Protein AF-A0A1T4WRL4-F1 (afdb_monomer_lite)

Structure (mmCIF, N/CA/C/O backbone):
data_AF-A0A1T4WRL4-F1
#
_entry.id   AF-A0A1T4WRL4-F1
#
loop_
_atom_site.group_PDB
_atom_site.id
_atom_site.type_symbol
_atom_site.label_atom_id
_atom_site.label_alt_id
_atom_site.label_comp_id
_atom_site.label_asym_id
_atom_site.label_entity_id
_atom_site.label_seq_id
_atom_site.pdb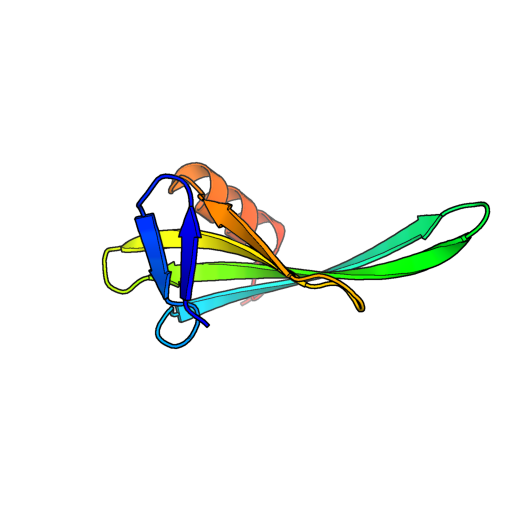x_PDB_ins_code
_atom_site.Cartn_x
_atom_site.Cartn_y
_atom_site.Cartn_z
_atom_site.occupancy
_atom_site.B_iso_or_equiv
_atom_site.auth_seq_id
_atom_site.auth_comp_id
_at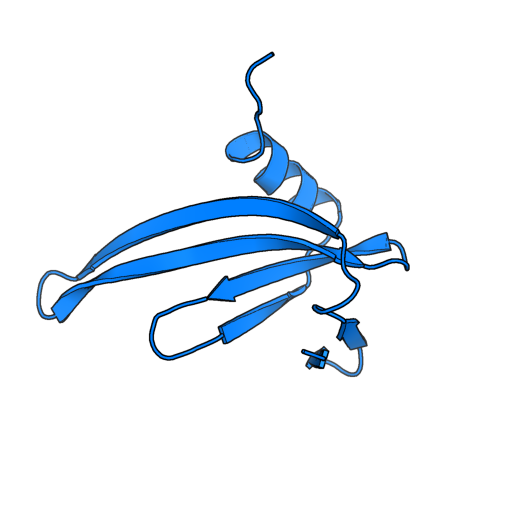om_site.auth_asym_id
_atom_site.auth_atom_id
_atom_site.pdbx_PDB_model_num
ATOM 1 N N . MET A 1 1 ? -12.498 -2.401 -5.573 1.00 65.56 1 MET A N 1
ATOM 2 C CA . MET A 1 1 ? -12.278 -3.830 -5.829 1.00 65.56 1 MET A CA 1
ATOM 3 C C . MET A 1 1 ? -12.131 -4.513 -4.473 1.00 65.56 1 MET A C 1
ATOM 5 O O . MET A 1 1 ? -11.661 -3.888 -3.531 1.00 65.56 1 MET A O 1
ATOM 9 N N . LYS A 1 2 ? -12.534 -5.778 -4.321 1.00 68.00 2 LYS A N 1
ATOM 10 C CA . LYS A 1 2 ? -12.303 -6.525 -3.071 1.00 68.00 2 LYS A CA 1
ATOM 11 C C . LYS A 1 2 ? -11.222 -7.565 -3.306 1.00 68.00 2 LYS A C 1
ATOM 13 O O . LYS A 1 2 ? -11.459 -8.531 -4.026 1.00 68.00 2 LYS A O 1
ATOM 18 N N . ALA A 1 3 ? -10.046 -7.367 -2.722 1.00 70.00 3 ALA A N 1
ATOM 19 C CA . ALA A 1 3 ? -8.976 -8.357 -2.757 1.00 70.00 3 ALA A CA 1
ATOM 20 C C . ALA A 1 3 ? -9.087 -9.248 -1.517 1.00 70.00 3 ALA A C 1
ATOM 22 O O . ALA A 1 3 ? -9.178 -8.743 -0.401 1.00 70.00 3 ALA A O 1
ATOM 23 N N . THR A 1 4 ? -9.102 -10.570 -1.696 1.00 75.56 4 THR A N 1
ATOM 24 C CA . THR A 1 4 ? -9.094 -11.509 -0.565 1.00 75.56 4 THR A CA 1
ATOM 25 C C . THR A 1 4 ? -7.728 -12.162 -0.475 1.00 75.56 4 THR A C 1
ATOM 27 O O . THR A 1 4 ? -7.338 -12.890 -1.384 1.00 75.56 4 THR A O 1
ATOM 30 N N . LEU A 1 5 ? -7.012 -11.929 0.622 1.00 72.12 5 LEU A N 1
ATOM 31 C CA . LEU A 1 5 ? -5.719 -12.554 0.884 1.00 72.12 5 LEU A CA 1
ATOM 32 C C . LEU A 1 5 ? -5.760 -13.254 2.241 1.00 72.12 5 LEU A C 1
ATOM 34 O O . LEU A 1 5 ? -6.113 -12.640 3.244 1.00 72.12 5 LEU A O 1
ATOM 38 N N . ASN A 1 6 ? -5.430 -14.548 2.277 1.00 71.75 6 ASN A N 1
ATOM 39 C CA . ASN A 1 6 ? -5.476 -15.375 3.493 1.00 71.75 6 ASN A CA 1
ATOM 40 C C . ASN A 1 6 ? -6.820 -15.289 4.255 1.00 71.75 6 ASN A C 1
ATOM 42 O O . ASN A 1 6 ? -6.851 -15.298 5.482 1.00 71.75 6 ASN A O 1
ATOM 46 N N . GLY A 1 7 ? -7.937 -15.168 3.527 1.00 70.88 7 GLY A N 1
ATOM 47 C CA . GLY A 1 7 ? -9.281 -15.037 4.107 1.00 70.88 7 GLY A CA 1
ATOM 48 C C . GLY A 1 7 ? -9.622 -13.645 4.657 1.00 70.88 7 GLY A C 1
ATOM 49 O O . GLY A 1 7 ? -10.716 -13.453 5.181 1.00 70.88 7 GLY A O 1
ATOM 50 N N . ILE A 1 8 ? -8.722 -12.667 4.523 1.00 71.56 8 ILE A N 1
ATOM 51 C CA . ILE A 1 8 ? -8.958 -11.266 4.882 1.00 71.56 8 ILE A CA 1
ATOM 52 C C . ILE A 1 8 ? -9.371 -10.500 3.628 1.00 71.56 8 ILE A C 1
ATOM 54 O O . ILE A 1 8 ? -8.681 -10.548 2.611 1.00 71.56 8 ILE A O 1
ATOM 58 N N . VAL A 1 9 ? -10.494 -9.786 3.715 1.00 78.00 9 VAL A N 1
ATOM 59 C CA . VAL A 1 9 ? -10.991 -8.924 2.639 1.00 78.00 9 VAL A CA 1
ATOM 60 C C . VAL A 1 9 ? -10.400 -7.526 2.796 1.00 78.00 9 VAL A C 1
ATOM 62 O O . VAL A 1 9 ? -10.607 -6.867 3.813 1.00 78.00 9 VAL A O 1
ATOM 65 N N . TYR A 1 10 ? -9.693 -7.074 1.768 1.00 75.00 10 TYR A N 1
ATOM 66 C CA . TYR A 1 10 ? -9.226 -5.707 1.601 1.00 75.00 10 TYR A CA 1
ATOM 67 C C . TYR A 1 10 ? -10.158 -5.007 0.616 1.00 75.00 10 TYR A C 1
ATOM 69 O O . TYR A 1 10 ? -10.191 -5.335 -0.573 1.00 75.00 10 TYR A O 1
ATOM 77 N N . ASP A 1 11 ? -10.972 -4.097 1.141 1.00 78.94 11 ASP A N 1
ATOM 78 C CA . ASP A 1 11 ? -11.958 -3.350 0.371 1.00 78.94 11 ASP A CA 1
ATOM 79 C C . ASP A 1 11 ? -11.300 -2.084 -0.186 1.00 78.94 11 ASP A C 1
ATOM 81 O O . ASP A 1 11 ? -11.237 -1.049 0.472 1.00 78.94 11 ASP A O 1
ATOM 85 N N . THR A 1 12 ? -10.772 -2.170 -1.408 1.00 73.50 12 THR A N 1
ATOM 86 C CA . THR A 1 12 ? -10.087 -1.038 -2.042 1.00 73.50 12 THR A CA 1
ATOM 87 C C . THR A 1 12 ? -11.045 0.053 -2.526 1.00 73.50 12 THR A C 1
ATOM 89 O O . THR A 1 12 ? -10.575 1.109 -2.932 1.00 73.50 12 THR A O 1
ATOM 92 N N . ASP A 1 13 ? -12.368 -0.172 -2.486 1.00 77.38 13 ASP A N 1
ATOM 93 C CA . ASP A 1 13 ? -13.364 0.847 -2.859 1.00 77.38 13 ASP A CA 1
ATOM 94 C C . ASP A 1 13 ? -13.627 1.832 -1.717 1.00 77.38 13 ASP A C 1
ATOM 96 O O . ASP A 1 13 ? -13.925 3.001 -1.955 1.00 77.38 13 ASP A O 1
ATOM 100 N N . THR A 1 14 ? -13.545 1.350 -0.476 1.00 82.56 14 THR A N 1
ATOM 101 C CA . THR A 1 14 ? -13.885 2.125 0.728 1.00 82.56 14 THR A CA 1
ATOM 102 C C . THR A 1 14 ? -12.672 2.504 1.573 1.00 82.56 14 THR A C 1
ATOM 104 O O . THR A 1 14 ? -12.792 3.350 2.461 1.00 82.56 14 THR A O 1
ATOM 107 N N . ALA A 1 15 ? -11.506 1.909 1.308 1.00 87.81 15 ALA A N 1
ATOM 108 C CA . ALA A 1 15 ? -10.275 2.222 2.018 1.00 87.81 15 ALA A CA 1
ATOM 109 C C . ALA A 1 15 ? -9.797 3.659 1.763 1.00 87.81 15 ALA A C 1
ATOM 111 O O . ALA A 1 15 ? -9.795 4.159 0.637 1.00 87.81 15 ALA A O 1
ATOM 112 N N . GLU A 1 16 ? -9.308 4.305 2.818 1.00 90.38 16 GLU A N 1
ATOM 113 C CA . GLU A 1 16 ? -8.674 5.613 2.729 1.00 90.38 16 GLU A CA 1
ATOM 114 C C . GLU A 1 16 ? -7.286 5.470 2.101 1.00 90.38 16 GLU A C 1
ATOM 116 O O . GLU A 1 16 ? -6.441 4.727 2.607 1.00 90.38 16 GLU A O 1
ATOM 121 N N . ARG A 1 17 ? -7.034 6.198 1.010 1.00 89.75 17 ARG A N 1
ATOM 122 C CA . ARG A 1 17 ? -5.711 6.271 0.382 1.00 89.75 17 ARG A CA 1
ATOM 123 C C . ARG A 1 17 ? -4.847 7.300 1.102 1.00 89.75 17 ARG A C 1
ATOM 125 O O . ARG A 1 17 ? -5.188 8.479 1.131 1.00 89.75 17 ARG A O 1
ATOM 132 N N . LEU A 1 18 ? -3.721 6.860 1.656 1.00 90.56 18 LEU A N 1
ATOM 133 C CA . LEU A 1 18 ? -2.861 7.686 2.506 1.00 90.56 18 LEU A CA 1
ATOM 134 C C . LEU A 1 18 ? -1.661 8.279 1.761 1.00 90.56 18 LEU A C 1
ATOM 136 O O . LEU A 1 18 ? -1.272 9.415 2.028 1.00 90.56 18 LEU A O 1
ATOM 140 N N . ALA A 1 19 ? -1.060 7.524 0.841 1.00 89.19 19 ALA A N 1
ATOM 141 C CA . ALA A 1 19 ? 0.077 7.978 0.044 1.00 89.19 19 ALA A CA 1
ATOM 142 C C . ALA A 1 19 ? 0.188 7.195 -1.263 1.00 89.19 19 ALA A C 1
ATOM 144 O O . ALA A 1 19 ? -0.173 6.020 -1.299 1.00 89.19 19 ALA A O 1
ATOM 145 N N . ASP A 1 20 ? 0.761 7.840 -2.281 1.00 90.75 20 ASP A N 1
ATOM 146 C CA . ASP A 1 20 ? 1.051 7.256 -3.589 1.00 90.75 20 ASP A CA 1
ATOM 147 C C . ASP A 1 20 ? 2.508 7.515 -3.969 1.00 90.75 20 ASP A C 1
ATOM 149 O O . ASP A 1 20 ? 3.032 8.615 -3.768 1.00 90.75 20 ASP A O 1
ATOM 153 N N . VAL A 1 21 ? 3.150 6.512 -4.559 1.00 88.00 21 VAL A N 1
ATOM 154 C CA . VAL A 1 21 ? 4.519 6.596 -5.061 1.00 88.00 21 VAL A CA 1
ATOM 155 C C . VAL A 1 21 ? 4.590 5.956 -6.427 1.00 88.00 21 VAL A C 1
ATOM 157 O O . VAL A 1 21 ? 4.315 4.770 -6.592 1.00 88.00 21 VAL A O 1
ATOM 160 N N . THR A 1 22 ? 5.013 6.739 -7.409 1.00 89.88 22 THR A N 1
ATOM 161 C CA . THR A 1 22 ? 5.314 6.225 -8.740 1.00 89.88 22 THR A CA 1
ATOM 162 C C . THR A 1 22 ? 6.774 5.809 -8.797 1.00 89.88 22 THR A C 1
ATOM 164 O O . THR A 1 22 ? 7.673 6.612 -8.538 1.00 89.88 22 THR A O 1
ATOM 167 N N . HIS A 1 23 ? 7.012 4.562 -9.17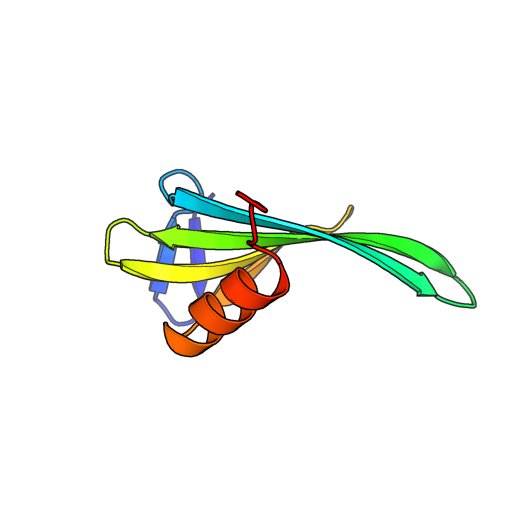3 1.00 86.19 23 HIS A N 1
ATOM 168 C CA . HIS A 1 23 ? 8.334 4.015 -9.418 1.00 86.19 23 HIS A CA 1
ATOM 169 C C . HIS A 1 23 ? 8.530 3.763 -10.907 1.00 86.19 23 HIS A C 1
ATOM 171 O O . HIS A 1 23 ? 7.613 3.336 -11.607 1.00 86.19 23 HIS A O 1
ATOM 177 N N . ILE A 1 24 ? 9.752 4.010 -11.371 1.00 86.31 24 ILE A N 1
ATOM 178 C CA . ILE A 1 24 ? 10.207 3.640 -12.707 1.00 86.31 24 ILE A CA 1
ATOM 179 C C . ILE A 1 24 ? 11.353 2.654 -12.506 1.00 86.31 24 ILE A C 1
ATOM 181 O O . ILE A 1 24 ? 12.371 2.995 -11.903 1.00 86.31 24 ILE A O 1
ATOM 185 N N . LEU A 1 25 ? 11.152 1.422 -12.960 1.00 81.62 25 LEU A N 1
ATOM 186 C CA . LEU A 1 25 ? 12.155 0.371 -12.959 1.00 81.62 25 LEU A CA 1
ATOM 187 C C . LEU A 1 25 ? 12.718 0.251 -14.370 1.00 81.62 25 LEU A C 1
ATOM 189 O O . LEU A 1 25 ? 12.016 -0.175 -15.284 1.00 81.62 25 LEU A O 1
ATOM 193 N N . ASP A 1 26 ? 13.977 0.637 -14.541 1.00 81.50 26 ASP A N 1
ATOM 194 C CA . ASP A 1 26 ? 14.660 0.502 -15.822 1.00 81.50 26 ASP A CA 1
ATOM 195 C C . ASP A 1 26 ? 15.167 -0.938 -15.970 1.00 81.50 26 ASP A C 1
ATOM 197 O O . ASP A 1 26 ? 16.109 -1.360 -15.292 1.00 81.50 26 ASP A O 1
ATOM 201 N N . LEU A 1 27 ? 14.484 -1.735 -16.793 1.00 77.62 27 LEU A N 1
ATOM 202 C CA . LEU A 1 27 ? 14.891 -3.103 -17.082 1.00 77.62 27 LEU A CA 1
ATOM 203 C C . LEU A 1 27 ? 15.784 -3.057 -18.318 1.00 77.62 27 LEU A C 1
ATOM 205 O O . LEU A 1 27 ? 15.294 -2.878 -19.429 1.00 77.62 27 LEU A O 1
ATOM 209 N N . PHE A 1 28 ? 17.093 -3.241 -18.118 1.00 69.75 28 PHE A N 1
ATOM 210 C CA . PHE A 1 28 ? 18.150 -3.113 -19.135 1.00 69.75 28 PHE A CA 1
ATOM 211 C C . PHE A 1 28 ? 17.859 -3.753 -20.513 1.00 69.75 28 PHE A C 1
ATOM 213 O O . PHE A 1 28 ? 18.469 -3.341 -21.496 1.00 69.75 28 PHE A O 1
ATOM 220 N N . ALA A 1 29 ? 16.968 -4.750 -20.597 1.00 72.44 29 ALA A N 1
ATOM 221 C CA . ALA A 1 29 ? 16.592 -5.434 -21.838 1.00 72.44 29 ALA A CA 1
ATOM 222 C C . ALA A 1 29 ? 15.127 -5.227 -22.288 1.00 72.44 29 ALA A C 1
ATOM 224 O O . ALA A 1 29 ? 14.853 -5.361 -23.477 1.00 72.44 29 ALA A O 1
ATOM 225 N N . ASP A 1 30 ? 14.208 -4.870 -21.382 1.00 72.25 30 ASP A N 1
ATOM 226 C CA . ASP A 1 30 ? 12.753 -4.840 -21.640 1.00 72.25 30 ASP A CA 1
ATOM 227 C C . ASP A 1 30 ? 12.154 -3.420 -21.604 1.00 72.25 30 ASP A C 1
ATOM 229 O O . ASP A 1 30 ? 10.941 -3.241 -21.732 1.00 72.25 30 ASP A O 1
ATOM 233 N N . GLY A 1 31 ? 13.001 -2.402 -21.436 1.00 73.94 31 GLY A N 1
ATOM 234 C CA . GLY A 1 31 ? 12.594 -1.007 -21.307 1.00 73.94 31 GLY A CA 1
ATOM 235 C C . GLY A 1 31 ? 12.138 -0.636 -19.893 1.00 73.94 31 GLY A C 1
ATOM 236 O O . GLY A 1 31 ? 12.076 -1.459 -18.977 1.00 73.94 31 GLY A O 1
ATOM 237 N N . ALA A 1 32 ? 11.834 0.645 -19.700 1.00 80.88 32 ALA A N 1
ATOM 238 C CA . ALA A 1 32 ? 11.392 1.152 -18.410 1.00 80.88 32 ALA A CA 1
ATOM 239 C C . ALA A 1 32 ? 9.952 0.707 -18.111 1.00 80.88 32 ALA A C 1
ATOM 241 O O . ALA A 1 32 ? 9.032 0.993 -18.879 1.00 80.88 32 ALA A O 1
ATOM 242 N N . ARG A 1 33 ? 9.741 0.051 -16.966 1.00 82.94 33 ARG A N 1
ATOM 243 C CA . ARG A 1 33 ? 8.406 -0.253 -16.439 1.00 82.94 33 ARG A CA 1
ATOM 244 C C . ARG A 1 33 ? 8.035 0.732 -15.348 1.00 82.94 33 ARG A C 1
ATOM 246 O O . ARG A 1 33 ? 8.790 0.932 -14.398 1.00 82.94 33 ARG A O 1
ATOM 253 N N . GLN A 1 34 ? 6.849 1.311 -15.465 1.00 87.06 34 GLN A N 1
ATOM 254 C CA . GLN A 1 34 ? 6.280 2.151 -14.424 1.00 87.06 34 GLN A CA 1
ATOM 255 C C . GLN A 1 34 ? 5.305 1.335 -13.580 1.00 87.06 34 GLN A C 1
ATOM 257 O O . GLN A 1 34 ? 4.479 0.597 -14.113 1.00 87.06 34 GLN A O 1
ATOM 262 N N 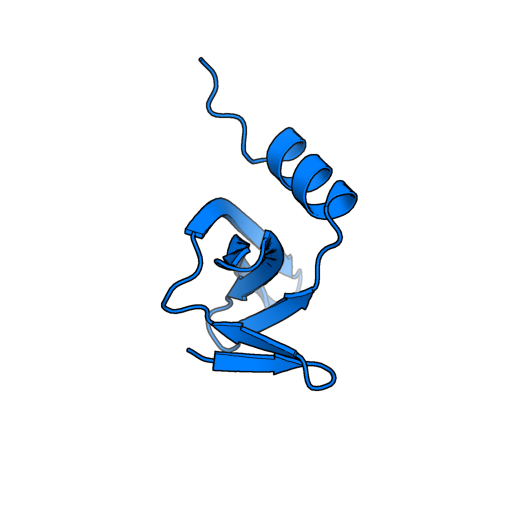. TYR A 1 35 ? 5.383 1.500 -12.265 1.00 88.62 35 TYR A N 1
ATOM 263 C CA . TYR A 1 35 ? 4.382 0.974 -11.348 1.00 88.62 35 TYR A CA 1
ATOM 264 C C . TYR A 1 35 ? 4.083 1.984 -10.245 1.00 88.62 35 TYR A C 1
ATOM 266 O O . TYR A 1 35 ? 4.933 2.797 -9.874 1.00 88.62 35 TYR A O 1
ATOM 274 N N . VAL A 1 36 ? 2.859 1.954 -9.735 1.00 90.31 36 VAL A N 1
ATOM 275 C CA . VAL A 1 36 ? 2.386 2.823 -8.658 1.00 90.31 36 VAL A CA 1
ATOM 276 C C . VAL A 1 36 ? 2.197 1.982 -7.410 1.00 90.31 36 VAL A C 1
ATOM 278 O O . VAL A 1 36 ? 1.593 0.915 -7.451 1.00 90.31 36 VAL A O 1
ATOM 281 N N . GLN A 1 37 ? 2.735 2.456 -6.297 1.00 91.50 37 GLN A N 1
ATOM 282 C CA . GLN A 1 37 ? 2.514 1.885 -4.982 1.00 91.50 37 GLN A CA 1
ATOM 283 C C . GLN A 1 37 ? 1.686 2.848 -4.146 1.00 91.50 37 GLN A C 1
ATOM 285 O O . GLN A 1 37 ? 2.071 4.000 -3.955 1.00 91.50 37 GLN A O 1
ATOM 290 N N . SER A 1 38 ? 0.571 2.358 -3.624 1.00 91.31 38 SER A N 1
ATOM 291 C CA . SER A 1 38 ? -0.375 3.151 -2.851 1.00 91.31 38 SER A CA 1
ATOM 292 C C . SER A 1 38 ? -0.625 2.496 -1.501 1.00 91.31 38 SER A C 1
ATOM 294 O O . SER A 1 38 ? -0.985 1.320 -1.429 1.00 91.31 38 SER A O 1
ATOM 296 N N . VAL A 1 39 ? -0.437 3.248 -0.418 1.00 92.19 39 VAL A N 1
ATOM 297 C CA . VAL A 1 39 ? -0.756 2.785 0.938 1.00 92.19 39 VAL A CA 1
ATOM 298 C C . VAL A 1 39 ? -2.186 3.166 1.267 1.00 92.19 39 VAL A C 1
ATOM 300 O O . VAL A 1 39 ? -2.570 4.331 1.149 1.00 92.19 39 VAL A O 1
ATOM 303 N N . TYR A 1 40 ? -2.946 2.186 1.734 1.00 91.69 40 TYR A N 1
ATOM 304 C CA . TYR A 1 40 ? -4.337 2.340 2.120 1.00 91.69 40 TYR A CA 1
ATOM 305 C C . TYR A 1 40 ? -4.571 1.921 3.566 1.00 91.69 40 TYR A C 1
ATOM 307 O O . TYR A 1 40 ? -3.853 1.081 4.119 1.00 91.69 40 TYR A O 1
ATOM 315 N N . LYS A 1 41 ? -5.632 2.474 4.152 1.00 91.00 41 LYS A N 1
ATOM 316 C CA . LYS A 1 41 ? -6.176 2.089 5.450 1.00 91.00 41 LYS A CA 1
ATOM 317 C C . LYS A 1 41 ? -7.656 1.747 5.317 1.00 91.00 41 LYS A C 1
ATOM 319 O O . LYS A 1 41 ? -8.468 2.586 4.937 1.00 91.00 41 LYS A O 1
ATOM 324 N N . ASN A 1 42 ? -8.013 0.514 5.653 1.00 88.50 42 ASN A N 1
ATOM 325 C CA . ASN A 1 42 ? -9.406 0.086 5.729 1.00 88.50 42 ASN A CA 1
ATOM 326 C C . ASN A 1 42 ? -10.122 0.733 6.921 1.00 88.50 42 ASN A C 1
ATOM 328 O O . ASN A 1 42 ? -9.500 1.119 7.914 1.00 88.50 42 ASN A O 1
ATOM 332 N N . CYS A 1 43 ? -11.455 0.756 6.873 1.00 85.62 43 CYS A N 1
ATOM 333 C CA . CYS A 1 43 ? -12.289 1.253 7.973 1.00 85.62 43 CYS A CA 1
ATOM 334 C C . CYS A 1 43 ? -12.080 0.493 9.294 1.00 85.62 43 CYS A C 1
ATOM 336 O O . CYS A 1 43 ? -12.300 1.049 10.365 1.00 85.62 43 CYS A O 1
ATOM 338 N N . ASP A 1 44 ? -11.641 -0.766 9.233 1.00 86.75 44 ASP A N 1
ATOM 339 C CA . ASP A 1 44 ? -11.318 -1.579 10.409 1.00 86.75 44 ASP A CA 1
ATOM 340 C C . ASP A 1 44 ? -9.909 -1.316 10.977 1.00 86.75 44 ASP A C 1
ATOM 342 O O . ASP A 1 44 ? -9.481 -1.976 11.923 1.00 86.75 44 ASP A O 1
ATOM 346 N N . GLY A 1 45 ? -9.187 -0.347 10.409 1.00 86.88 45 GLY A N 1
ATOM 347 C CA . GLY A 1 45 ? -7.869 0.088 10.856 1.00 86.88 45 GLY A CA 1
ATOM 348 C C . GLY A 1 45 ? -6.699 -0.709 10.282 1.00 86.88 45 GLY A C 1
ATOM 349 O O . GLY A 1 45 ? -5.554 -0.357 10.571 1.00 86.88 45 GLY A O 1
ATOM 350 N N . ARG A 1 46 ? -6.942 -1.747 9.471 1.00 89.69 46 ARG A N 1
ATOM 351 C CA . ARG A 1 46 ? -5.870 -2.506 8.811 1.00 89.69 46 ARG A CA 1
ATOM 352 C C . ARG A 1 46 ? -5.274 -1.729 7.644 1.00 89.69 46 ARG A C 1
ATOM 354 O O . ARG A 1 46 ? -5.992 -1.073 6.892 1.00 89.69 46 ARG A O 1
ATOM 361 N N . TYR A 1 47 ? -3.964 -1.866 7.471 1.00 91.44 47 TYR A N 1
ATOM 362 C CA . TYR A 1 47 ? -3.233 -1.264 6.364 1.00 91.44 47 TYR A CA 1
ATOM 363 C C . TYR A 1 47 ? -2.935 -2.292 5.277 1.00 91.44 47 TYR A C 1
ATOM 365 O O . TYR A 1 47 ? -2.755 -3.485 5.547 1.00 91.44 47 TYR A O 1
ATOM 373 N N . PHE A 1 48 ? -2.855 -1.819 4.041 1.00 92.06 48 PHE A N 1
ATOM 374 C CA . PHE A 1 48 ? -2.356 -2.606 2.924 1.00 92.06 48 PHE A CA 1
ATOM 375 C C . PHE A 1 48 ? -1.665 -1.713 1.897 1.00 92.06 48 PHE A C 1
ATOM 377 O O . PHE A 1 48 ? -1.959 -0.523 1.775 1.00 92.06 48 PHE A O 1
ATOM 384 N N . LEU A 1 49 ? -0.739 -2.313 1.161 1.00 91.25 49 LEU A N 1
ATOM 385 C CA . LEU A 1 49 ? -0.112 -1.744 -0.015 1.00 91.25 49 LEU A CA 1
ATOM 386 C C . LEU A 1 49 ? -0.829 -2.286 -1.245 1.00 91.25 49 LEU A C 1
ATOM 388 O O . LEU A 1 49 ? -0.982 -3.500 -1.385 1.00 91.25 49 LEU A O 1
ATOM 392 N N . ARG A 1 50 ? -1.225 -1.400 -2.148 1.00 90.69 50 ARG A N 1
ATOM 393 C CA . ARG A 1 50 ? -1.634 -1.763 -3.500 1.00 90.69 50 ARG A CA 1
ATOM 394 C C . ARG A 1 50 ? -0.496 -1.437 -4.457 1.00 90.69 50 ARG A C 1
ATOM 396 O O . ARG A 1 50 ? 0.084 -0.357 -4.357 1.00 90.69 50 ARG A O 1
ATOM 403 N N . VAL A 1 51 ? -0.156 -2.365 -5.341 1.00 90.12 51 VAL A N 1
ATOM 404 C CA . VAL A 1 51 ? 0.884 -2.197 -6.359 1.00 90.12 51 VAL A CA 1
ATOM 405 C C . VAL A 1 51 ? 0.238 -2.372 -7.723 1.00 90.12 51 VAL A C 1
ATOM 407 O O . VAL A 1 51 ? -0.146 -3.480 -8.084 1.00 90.12 51 VAL A O 1
ATOM 410 N N . GLU A 1 52 ? 0.131 -1.278 -8.465 1.00 90.00 52 GLU A N 1
ATOM 411 C CA . GLU A 1 52 ? -0.509 -1.226 -9.777 1.00 90.00 52 GLU A CA 1
ATOM 412 C C . GLU A 1 52 ? 0.559 -1.081 -10.862 1.00 90.00 52 GLU A C 1
ATOM 414 O O . GLU A 1 52 ? 1.395 -0.175 -10.831 1.00 90.00 52 GLU A O 1
ATOM 419 N N . THR A 1 53 ? 0.530 -1.983 -11.831 1.00 85.38 53 THR A N 1
ATOM 420 C CA . THR A 1 53 ? 1.313 -1.924 -13.070 1.00 85.38 53 THR A CA 1
ATOM 421 C C . THR A 1 53 ? 0.354 -1.752 -14.254 1.00 85.38 53 THR A C 1
ATOM 423 O O . THR A 1 53 ? -0.860 -1.698 -14.069 1.00 85.38 53 THR A O 1
AT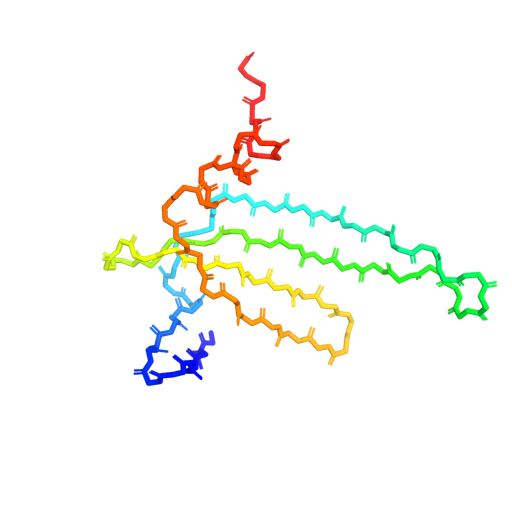OM 426 N N . SER A 1 54 ? 0.871 -1.660 -15.479 1.00 81.75 54 SER A N 1
ATOM 427 C CA . SER A 1 54 ? 0.037 -1.647 -16.691 1.00 81.75 54 SER A CA 1
ATOM 428 C C . SER A 1 54 ? -0.803 -2.914 -16.871 1.00 81.75 54 SER A C 1
ATOM 430 O O . SER A 1 54 ? -1.871 -2.847 -17.476 1.00 81.75 54 SER A O 1
ATOM 432 N N . ASP A 1 55 ? -0.319 -4.043 -16.356 1.00 81.88 55 ASP A N 1
ATOM 433 C CA . ASP A 1 55 ? -0.837 -5.373 -16.687 1.00 81.88 55 ASP A CA 1
ATOM 434 C C . ASP A 1 55 ? -1.420 -6.106 -15.468 1.00 81.88 55 ASP A C 1
ATOM 436 O O . ASP A 1 55 ? -2.290 -6.958 -15.622 1.00 81.88 55 ASP A O 1
ATOM 440 N N . ASP A 1 56 ? -0.984 -5.737 -14.262 1.00 82.81 56 ASP A N 1
ATOM 441 C CA . ASP A 1 56 ? -1.329 -6.404 -13.006 1.00 82.81 56 ASP A CA 1
ATOM 442 C C . ASP A 1 56 ? -1.617 -5.424 -11.858 1.00 82.81 56 ASP A C 1
ATOM 444 O O . ASP A 1 56 ? -1.056 -4.325 -11.792 1.00 82.81 56 ASP A O 1
ATOM 448 N N . ASP A 1 57 ? -2.409 -5.893 -10.892 1.00 85.81 57 ASP A N 1
ATOM 449 C CA . ASP A 1 57 ? -2.739 -5.214 -9.637 1.00 85.81 57 ASP A CA 1
ATOM 450 C C . ASP A 1 57 ? -2.595 -6.188 -8.456 1.00 85.81 57 ASP A C 1
ATOM 452 O O . ASP A 1 57 ? -3.223 -7.250 -8.423 1.00 85.81 57 ASP A O 1
ATOM 456 N N . TYR A 1 58 ? -1.760 -5.825 -7.482 1.00 85.44 58 TYR A N 1
ATOM 457 C CA . TYR A 1 58 ? -1.429 -6.658 -6.329 1.00 85.44 58 TYR A CA 1
ATOM 458 C C . TYR A 1 58 ? -1.773 -5.963 -5.015 1.00 85.44 58 TYR A C 1
ATOM 460 O O . TYR A 1 58 ? -1.511 -4.776 -4.837 1.00 85.44 58 TYR A O 1
ATOM 468 N N . VAL A 1 59 ? -2.269 -6.735 -4.044 1.00 89.00 59 VAL A N 1
ATOM 469 C CA . VAL A 1 59 ? -2.519 -6.267 -2.674 1.00 89.00 59 VAL A CA 1
ATOM 470 C C . VAL A 1 59 ? -1.638 -7.027 -1.690 1.00 89.00 59 VAL A C 1
ATOM 472 O O . VAL A 1 59 ? -1.639 -8.257 -1.658 1.00 89.00 59 VAL A O 1
ATOM 475 N N . VAL A 1 60 ? -0.913 -6.280 -0.859 1.00 88.75 60 VAL A N 1
ATOM 476 C CA . VAL A 1 60 ? -0.005 -6.801 0.166 1.00 88.75 60 VAL A CA 1
ATOM 477 C C . VAL A 1 60 ? -0.422 -6.251 1.536 1.00 88.75 60 VAL A C 1
ATOM 479 O O . VAL A 1 60 ? -0.487 -5.034 1.703 1.00 88.75 60 VAL A O 1
ATOM 482 N N . PRO A 1 61 ? -0.710 -7.100 2.536 1.00 91.19 61 PRO A N 1
ATOM 483 C CA . PRO A 1 61 ? -0.985 -6.665 3.898 1.00 91.19 61 PRO A CA 1
ATOM 484 C C . PRO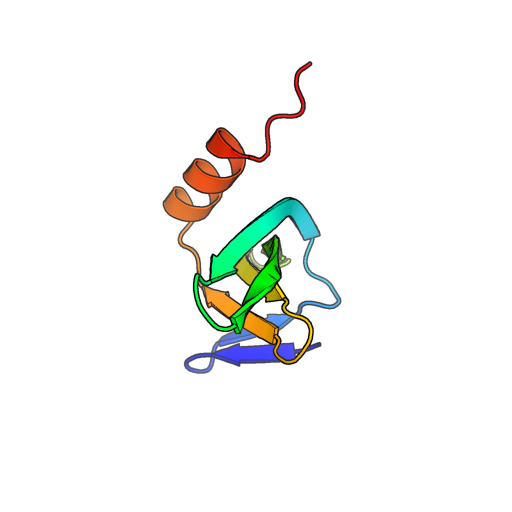 A 1 61 ? 0.211 -5.916 4.467 1.00 91.19 61 PRO A C 1
ATOM 486 O O . PRO A 1 61 ? 1.345 -6.354 4.287 1.00 91.19 61 PRO A O 1
ATOM 489 N N . LEU A 1 62 ? -0.049 -4.842 5.206 1.00 90.06 62 LEU A N 1
ATOM 490 C CA . LEU A 1 62 ? 0.979 -4.150 5.971 1.00 90.06 62 LEU A CA 1
ATOM 491 C C . LEU A 1 62 ? 0.638 -4.194 7.456 1.00 90.06 62 LEU A C 1
ATOM 493 O O . LEU A 1 62 ? -0.513 -4.014 7.868 1.00 90.06 62 LEU A O 1
ATOM 497 N N . THR A 1 63 ? 1.661 -4.379 8.277 1.00 91.50 63 THR A N 1
ATOM 498 C CA . THR A 1 63 ? 1.599 -4.022 9.691 1.00 91.50 63 THR A CA 1
ATOM 499 C C . THR A 1 63 ? 1.561 -2.499 9.847 1.00 91.50 63 THR A C 1
ATOM 501 O O . THR A 1 63 ? 1.956 -1.753 8.949 1.00 91.50 63 THR A O 1
ATOM 504 N N . GLY A 1 64 ? 1.119 -2.013 11.012 1.00 88.19 64 GLY A N 1
ATOM 505 C CA . GLY A 1 64 ? 1.138 -0.573 11.302 1.00 88.19 64 GLY A CA 1
ATOM 506 C C . GLY A 1 64 ? 2.541 0.038 11.182 1.00 88.19 64 GLY A C 1
ATOM 507 O O . GLY A 1 64 ? 2.691 1.105 10.604 1.00 88.19 64 GLY A O 1
ATOM 508 N N . ALA A 1 65 ? 3.578 -0.681 11.628 1.00 90.56 65 ALA A N 1
ATOM 509 C CA . ALA A 1 65 ? 4.961 -0.212 11.548 1.00 90.56 65 ALA A CA 1
ATOM 510 C C . ALA A 1 65 ? 5.476 -0.097 10.101 1.00 90.56 65 ALA A C 1
ATOM 512 O O . ALA A 1 65 ? 6.197 0.845 9.775 1.00 90.56 65 ALA A O 1
ATOM 513 N N . GLU A 1 66 ? 5.103 -1.030 9.220 1.00 91.69 66 GLU A N 1
ATOM 514 C CA . GLU A 1 66 ? 5.465 -0.963 7.799 1.00 91.69 66 GLU A CA 1
ATOM 515 C C . GLU A 1 66 ? 4.738 0.180 7.089 1.00 91.69 66 GLU A C 1
ATOM 517 O O . GLU A 1 66 ? 5.355 0.903 6.304 1.00 91.69 66 GLU A O 1
ATOM 522 N N . ALA A 1 67 ? 3.454 0.385 7.401 1.00 89.75 67 ALA A N 1
ATOM 523 C CA . ALA A 1 67 ? 2.689 1.517 6.892 1.00 89.75 67 ALA A CA 1
ATOM 524 C C . ALA A 1 67 ? 3.312 2.848 7.339 1.00 89.75 67 ALA A C 1
ATOM 526 O O . ALA A 1 67 ? 3.578 3.707 6.499 1.00 89.75 67 ALA A O 1
ATOM 527 N N . ASP A 1 68 ? 3.640 2.993 8.624 1.00 89.12 68 ASP A N 1
ATOM 528 C CA . ASP A 1 68 ? 4.282 4.194 9.166 1.00 89.12 68 ASP A CA 1
ATOM 529 C C . ASP A 1 68 ? 5.646 4.458 8.518 1.00 89.12 68 ASP A C 1
ATOM 531 O O . ASP A 1 68 ? 5.949 5.593 8.147 1.00 89.12 68 ASP A O 1
ATOM 535 N N . ALA A 1 69 ? 6.465 3.421 8.317 1.00 89.06 69 ALA A N 1
ATOM 536 C CA . ALA A 1 69 ? 7.751 3.551 7.634 1.00 89.06 69 ALA A CA 1
ATOM 537 C C . ALA A 1 69 ? 7.582 4.026 6.181 1.00 89.06 69 ALA A C 1
ATOM 539 O O . ALA A 1 69 ? 8.337 4.886 5.710 1.00 89.06 69 ALA A O 1
ATOM 540 N N . TYR A 1 70 ? 6.575 3.506 5.476 1.00 87.81 70 TYR A N 1
ATOM 541 C CA . TYR A 1 70 ? 6.265 3.905 4.106 1.00 87.81 70 TYR A CA 1
ATOM 542 C C . TYR A 1 70 ? 5.779 5.359 4.044 1.00 87.81 70 TYR A C 1
ATOM 544 O O . TYR A 1 70 ? 6.290 6.160 3.258 1.00 87.81 70 TYR A O 1
ATOM 552 N N . LEU A 1 71 ? 4.850 5.736 4.926 1.00 87.19 71 LEU A N 1
ATOM 553 C CA . LEU A 1 71 ? 4.329 7.099 5.040 1.00 87.19 71 LEU A CA 1
ATOM 554 C C . LEU A 1 71 ? 5.411 8.094 5.469 1.00 87.19 71 LEU A C 1
ATOM 556 O O . LEU A 1 71 ? 5.446 9.217 4.972 1.00 87.19 71 LEU A O 1
ATOM 560 N N . TYR A 1 72 ? 6.349 7.694 6.323 1.00 86.62 72 TYR A N 1
ATOM 561 C CA . TYR A 1 72 ? 7.489 8.533 6.679 1.00 86.62 72 TYR A CA 1
ATOM 562 C C . TYR A 1 72 ? 8.412 8.783 5.481 1.00 86.62 72 TYR A C 1
ATOM 564 O O . TYR A 1 72 ? 8.855 9.913 5.252 1.00 86.62 72 TYR A O 1
ATOM 572 N N . LYS A 1 73 ? 8.700 7.731 4.706 1.00 85.00 73 LYS A N 1
ATOM 573 C CA . LYS A 1 73 ? 9.615 7.791 3.562 1.00 85.00 73 LYS A CA 1
ATOM 574 C C . LYS A 1 73 ? 9.018 8.543 2.373 1.00 85.00 73 LYS A C 1
ATOM 576 O O . LYS A 1 73 ? 9.743 9.271 1.700 1.00 85.00 73 LYS A O 1
ATOM 581 N N . TYR A 1 74 ? 7.720 8.378 2.130 1.00 81.88 74 TYR A N 1
ATOM 582 C CA . TYR A 1 74 ? 7.074 8.821 0.896 1.00 81.88 74 TYR A CA 1
ATOM 583 C C . TYR A 1 74 ? 5.827 9.692 1.093 1.00 81.88 74 TYR A C 1
ATOM 585 O O . TYR A 1 74 ? 5.490 10.488 0.225 1.00 81.88 74 TYR A O 1
ATOM 593 N N . GLY A 1 75 ? 5.159 9.590 2.241 1.00 69.25 75 GLY A N 1
ATOM 594 C CA . GLY A 1 75 ? 3.948 10.345 2.583 1.00 69.25 75 GLY A CA 1
ATOM 595 C C . GLY A 1 75 ? 4.201 11.750 3.137 1.00 69.25 75 GLY A C 1
ATOM 596 O O . GLY A 1 75 ? 3.254 12.428 3.536 1.00 69.25 75 GLY A O 1
ATOM 597 N N . ARG A 1 76 ? 5.453 12.236 3.169 1.00 56.84 76 ARG A N 1
ATOM 598 C CA . ARG A 1 76 ? 5.747 13.620 3.573 1.00 56.84 76 ARG A CA 1
ATOM 599 C C . ARG A 1 76 ? 5.174 14.612 2.552 1.00 56.84 76 ARG A C 1
ATOM 601 O O . ARG A 1 76 ? 5.875 15.086 1.660 1.00 56.84 76 ARG A O 1
ATOM 608 N N . LYS A 1 77 ? 3.935 15.057 2.790 1.00 48.25 77 LYS A N 1
ATOM 609 C CA . LYS A 1 77 ? 3.595 16.471 2.595 1.00 48.25 77 LYS A CA 1
ATOM 610 C C . LYS A 1 77 ? 4.605 17.269 3.420 1.00 48.25 77 LYS A C 1
ATOM 612 O O . LYS A 1 77 ? 4.547 17.266 4.648 1.00 48.25 77 LYS A O 1
ATOM 617 N N . ARG A 1 78 ? 5.579 17.888 2.746 1.00 38.84 78 ARG A N 1
ATOM 618 C CA . ARG A 1 78 ? 6.347 18.993 3.325 1.00 38.84 78 ARG A CA 1
ATOM 619 C C . ARG A 1 78 ? 5.314 20.054 3.711 1.00 38.84 78 ARG A C 1
ATOM 621 O O . ARG A 1 78 ? 4.633 20.567 2.826 1.00 38.84 78 ARG A O 1
ATOM 628 N N . ILE A 1 79 ? 5.135 20.260 5.013 1.00 41.69 79 ILE A N 1
ATOM 629 C CA . ILE A 1 79 ? 4.539 21.487 5.550 1.00 41.69 79 ILE A CA 1
ATOM 630 C C . ILE A 1 79 ? 5.559 22.604 5.334 1.00 41.69 79 ILE A C 1
ATOM 632 O O . ILE A 1 79 ? 6.767 22.306 5.509 1.00 41.69 79 ILE A O 1
#

Foldseek 3Di:
DWDADPNDTDDPPQWDWQFKDWDWDQDVPPGIWIKMWIWTADPVGWIWIWIDGPVDIDIGTDDPVRSVVCCVVTVDPPD

Secondary structure (DSSP, 8-state):
-EEEETTEEEETTTSEEEEEEEEEEEETTTEEEEEEEEEEE-TTS-EEEEEE-SS-EEEEEE-HHHHHHHHHHH-----

Sequence (79 aa):
MKATLNGIVYDTDTAERLADVTHILDLFADGARQYVQSVYKNCDGRYFLRVETSDDDYVVPLTGAEADAYLYKYGRKRI

Radius of gyration: 13.64 Å; chains: 1; bounding box: 32×37×33 Å

pLDDT: mean 82.21, std 11.06, range [38.84, 92.19]

Organism: NCBI:txid745368